Protein AF-A0A3R9XIN2-F1 (afdb_monomer_lite)

Secondary structure (DSSP, 8-state):
---HHHHHHHHHHHHHHHHHHHHHHHHHHHHHHHSS--GGGHHHHHHHHHHHHHHHHHH-HHHHHHHHHHHHHHHHHHHHHHHHHHHHHHHHT----HHHHHHHHHHHHHHHHHHHHHHHHHHHT--

Foldseek 3Di:
DPPPPVVVLLVVLVVLLVQLVVLLVVQVVCCVVVVDRDLCSCVSVLSNLLSVLSVCCVVPVPVSVVSPVVSLVVLLVSLCVQQVVQVVCVVVVHDHDPVSVVSNVVNVVVVVVVVVVVVVVVVVPPD

pLDDT: mean 79.27, std 11.67, range [38.69, 94.69]

Sequence (127 aa):
MAVTGEKRAPTHARLVLAVGAVGVLINVADWFVGGDPQPYHVFPLLLVLWGAADLLKAARPAAARAVRGVAGVLTVAAGLAVGVPAAVALVRGESVDWLDLVLGVLVVLYAASAAAALAARRRAARP

Radius of gyration: 17.71 Å; chains: 1; bounding box: 55×34×46 Å

Structure (mmCIF, N/CA/C/O backbone):
data_AF-A0A3R9XIN2-F1
#
_entry.id   AF-A0A3R9XIN2-F1
#
loop_
_atom_site.group_PDB
_atom_site.id
_atom_site.type_symbol
_atom_site.label_atom_id
_atom_site.label_alt_id
_atom_site.label_comp_id
_atom_site.label_asym_id
_atom_site.label_entity_id
_atom_site.label_seq_id
_atom_site.pdbx_PDB_ins_code
_atom_site.Cartn_x
_atom_site.Cartn_y
_atom_site.Cartn_z
_atom_site.occupancy
_atom_site.B_iso_or_equiv
_atom_site.auth_seq_id
_atom_site.auth_comp_id
_atom_site.auth_asym_id
_atom_site.auth_atom_id
_atom_site.pdbx_PDB_model_num
ATOM 1 N N . MET A 1 1 ? 25.516 -21.189 -16.315 1.00 38.69 1 MET A N 1
ATOM 2 C CA . MET A 1 1 ? 24.174 -21.520 -15.780 1.00 38.69 1 MET A CA 1
ATOM 3 C C . MET A 1 1 ? 23.563 -20.266 -15.157 1.00 38.69 1 MET A C 1
ATOM 5 O O . MET A 1 1 ? 23.914 -19.934 -14.038 1.00 38.69 1 MET A O 1
ATOM 9 N N . ALA A 1 2 ? 22.718 -19.528 -15.885 1.00 42.62 2 ALA A N 1
ATOM 10 C CA . ALA A 1 2 ? 22.103 -18.277 -15.406 1.00 42.62 2 ALA A CA 1
ATOM 11 C C . ALA A 1 2 ? 20.688 -18.070 -15.997 1.00 42.62 2 ALA A C 1
ATOM 13 O O . ALA A 1 2 ? 20.343 -16.988 -16.444 1.00 42.62 2 ALA A O 1
ATOM 14 N N . VAL A 1 3 ? 19.872 -19.131 -16.054 1.00 46.97 3 VAL A N 1
ATOM 15 C CA . VAL A 1 3 ? 18.549 -19.117 -16.731 1.00 46.97 3 V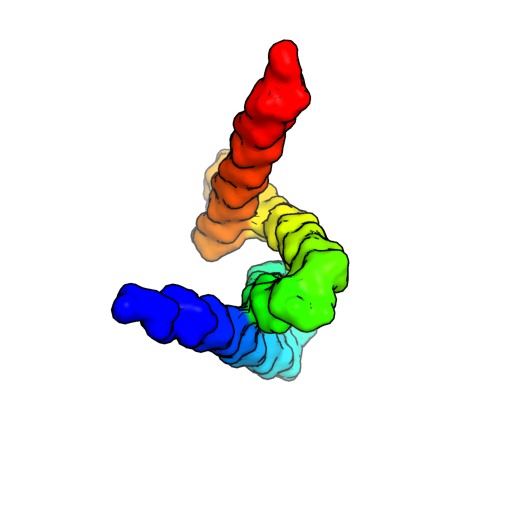AL A CA 1
ATOM 16 C C . VAL A 1 3 ? 17.369 -19.039 -15.740 1.00 46.97 3 VAL A C 1
ATOM 18 O O . VAL A 1 3 ? 16.214 -18.898 -16.136 1.00 46.97 3 VAL A O 1
ATOM 21 N N . THR A 1 4 ? 17.618 -19.090 -14.429 1.00 50.50 4 THR A N 1
ATOM 22 C CA . THR A 1 4 ? 16.559 -19.216 -13.407 1.00 50.50 4 THR A CA 1
ATOM 23 C C . THR A 1 4 ? 16.063 -17.889 -12.821 1.00 50.50 4 THR A C 1
ATOM 25 O O . THR A 1 4 ? 14.931 -17.833 -12.342 1.00 50.50 4 THR A O 1
ATOM 28 N N . GLY A 1 5 ? 16.854 -16.811 -12.873 1.00 44.75 5 GLY A N 1
ATOM 29 C CA . GLY A 1 5 ? 16.487 -15.515 -12.280 1.00 44.75 5 GLY A CA 1
ATOM 30 C C . GLY A 1 5 ? 15.515 -14.693 -13.131 1.00 44.75 5 GLY A C 1
ATOM 31 O O . GLY A 1 5 ? 14.541 -14.144 -12.622 1.00 44.75 5 GLY A O 1
ATOM 32 N N . GLU A 1 6 ? 15.735 -14.664 -14.444 1.00 46.69 6 GLU A N 1
ATOM 33 C CA . GLU A 1 6 ? 15.006 -13.784 -15.365 1.00 46.69 6 GLU A CA 1
ATOM 34 C C . GLU A 1 6 ? 13.597 -14.303 -15.696 1.00 46.69 6 GLU A C 1
ATOM 36 O O . GLU A 1 6 ? 12.664 -13.524 -15.874 1.00 46.69 6 GLU A O 1
ATOM 41 N N . LYS A 1 7 ? 13.398 -15.630 -15.659 1.00 48.34 7 LYS A N 1
ATOM 42 C CA . LYS A 1 7 ? 12.081 -16.267 -15.839 1.00 48.34 7 LYS A CA 1
ATOM 43 C C . LYS A 1 7 ? 11.185 -16.211 -14.594 1.00 48.34 7 LYS A C 1
ATOM 45 O O . LYS A 1 7 ? 9.974 -16.339 -14.730 1.00 48.34 7 LYS A O 1
ATOM 50 N N . ARG A 1 8 ? 11.734 -16.001 -13.388 1.00 57.06 8 ARG A N 1
ATOM 51 C CA . ARG A 1 8 ? 10.945 -15.935 -12.136 1.00 57.06 8 ARG A CA 1
ATOM 52 C C . ARG A 1 8 ? 10.206 -14.611 -11.950 1.00 57.06 8 ARG A C 1
ATOM 54 O O . ARG A 1 8 ? 9.077 -14.614 -11.465 1.00 57.06 8 ARG A O 1
ATOM 61 N N . ALA A 1 9 ? 10.819 -13.500 -12.351 1.00 57.00 9 ALA A N 1
ATOM 62 C CA . ALA A 1 9 ? 10.232 -12.166 -12.242 1.00 57.00 9 ALA A CA 1
ATOM 63 C C . ALA A 1 9 ? 8.871 -12.016 -12.965 1.00 57.00 9 ALA A C 1
ATOM 65 O O . ALA A 1 9 ? 7.925 -11.546 -12.330 1.00 57.00 9 ALA A O 1
ATOM 66 N N . PRO A 1 10 ? 8.700 -12.456 -14.231 1.00 62.31 10 PRO A N 1
ATOM 67 C CA . PRO A 1 10 ? 7.404 -12.371 -14.899 1.00 62.31 10 PRO A CA 1
ATOM 68 C C . PRO A 1 10 ? 6.368 -13.315 -14.280 1.00 62.31 10 PRO A C 1
ATOM 70 O O . PRO A 1 10 ? 5.190 -12.972 -14.251 1.00 62.31 10 PRO A O 1
ATOM 73 N N . THR A 1 11 ? 6.774 -14.473 -13.751 1.00 77.12 11 THR A N 1
ATOM 74 C CA . THR A 1 11 ? 5.851 -15.406 -13.085 1.00 77.12 11 THR A CA 1
ATOM 75 C C . THR A 1 11 ? 5.303 -14.824 -11.787 1.00 77.12 11 THR A C 1
ATOM 77 O O . THR A 1 11 ? 4.098 -14.878 -11.567 1.00 77.12 11 THR A O 1
ATOM 80 N N . HIS A 1 12 ? 6.149 -14.210 -10.956 1.00 76.94 12 HIS A N 1
ATOM 81 C CA . HIS A 1 12 ? 5.695 -13.553 -9.729 1.00 76.94 12 HIS A CA 1
ATOM 82 C C . HIS A 1 12 ? 4.761 -12.373 -10.026 1.00 76.94 12 HIS A C 1
ATOM 84 O O . HIS A 1 12 ? 3.678 -12.299 -9.454 1.00 76.94 12 HIS A O 1
ATOM 90 N N . ALA A 1 13 ? 5.124 -11.510 -10.979 1.00 75.12 13 ALA A N 1
ATOM 91 C CA . ALA A 1 13 ? 4.284 -10.385 -11.385 1.00 75.12 13 ALA A CA 1
ATOM 92 C C . ALA A 1 13 ? 2.910 -10.844 -11.902 1.00 75.12 13 ALA A C 1
ATOM 94 O O . ALA A 1 13 ? 1.890 -10.262 -11.546 1.00 75.12 13 ALA A O 1
ATOM 95 N N . ARG A 1 14 ? 2.867 -11.926 -12.691 1.00 78.31 14 ARG A N 1
ATOM 96 C CA . ARG A 1 14 ? 1.614 -12.532 -13.169 1.00 78.31 14 ARG A CA 1
ATOM 97 C C . ARG A 1 14 ? 0.774 -13.108 -12.033 1.00 78.31 14 ARG A C 1
ATOM 99 O O . ARG A 1 14 ? -0.437 -12.937 -12.058 1.00 78.31 14 ARG A O 1
ATOM 106 N N . LEU A 1 15 ? 1.396 -13.757 -11.048 1.00 79.12 15 LEU A N 1
ATOM 107 C CA . LEU A 1 15 ? 0.694 -14.276 -9.870 1.00 79.12 15 LEU A CA 1
ATOM 108 C C . LEU A 1 15 ? 0.092 -13.144 -9.034 1.00 79.12 15 LEU A C 1
ATOM 110 O O . LEU A 1 15 ? -1.087 -13.202 -8.707 1.00 79.12 15 LEU A O 1
ATOM 114 N N . VAL A 1 16 ? 0.864 -12.092 -8.747 1.00 76.88 16 VAL A N 1
ATOM 115 C CA . VAL A 1 16 ? 0.377 -10.904 -8.025 1.00 76.88 16 VAL A CA 1
ATOM 116 C C . VAL A 1 16 ? -0.791 -10.257 -8.772 1.00 76.88 16 VAL A C 1
ATOM 118 O O . VAL A 1 16 ? -1.800 -9.913 -8.162 1.00 76.88 16 VAL A O 1
ATOM 121 N N . LEU A 1 17 ? -0.687 -10.150 -10.098 1.00 77.69 17 LEU A N 1
ATOM 122 C CA . LEU A 1 17 ? -1.735 -9.579 -10.938 1.00 77.69 17 LEU A CA 1
ATOM 123 C C . LEU A 1 17 ? -2.992 -10.458 -10.964 1.00 77.69 17 LEU A C 1
ATOM 125 O O . LEU A 1 17 ? -4.093 -9.928 -10.876 1.00 77.69 17 LEU A O 1
ATOM 129 N N . ALA A 1 18 ? -2.843 -11.784 -11.016 1.00 76.81 18 ALA A N 1
ATOM 130 C CA . ALA A 1 18 ? -3.960 -12.724 -10.946 1.00 76.81 18 ALA A CA 1
ATOM 131 C C . ALA A 1 18 ? -4.676 -12.661 -9.588 1.00 76.81 18 ALA A C 1
ATOM 133 O O . ALA A 1 18 ? -5.897 -12.549 -9.554 1.00 76.81 18 ALA A O 1
ATOM 134 N N . VAL A 1 19 ? -3.932 -12.663 -8.477 1.00 81.81 19 VAL A N 1
ATOM 135 C CA . VAL A 1 19 ? -4.499 -12.534 -7.122 1.00 81.81 19 VAL A CA 1
ATOM 136 C C . VAL A 1 19 ? -5.216 -11.193 -6.960 1.00 81.81 19 VAL A C 1
ATOM 138 O O . VAL A 1 19 ? -6.349 -11.157 -6.483 1.00 81.81 19 VAL A O 1
ATOM 141 N N . GLY A 1 20 ? -4.597 -10.099 -7.413 1.00 73.19 20 GLY A N 1
ATOM 142 C CA . GLY A 1 20 ? -5.220 -8.777 -7.412 1.00 73.19 20 GLY A CA 1
ATOM 143 C C . GLY A 1 20 ? -6.498 -8.735 -8.251 1.00 73.19 20 GLY A C 1
ATOM 144 O O . GLY A 1 20 ? -7.516 -8.240 -7.782 1.00 73.19 20 GLY A O 1
ATOM 145 N N . ALA A 1 21 ? -6.484 -9.307 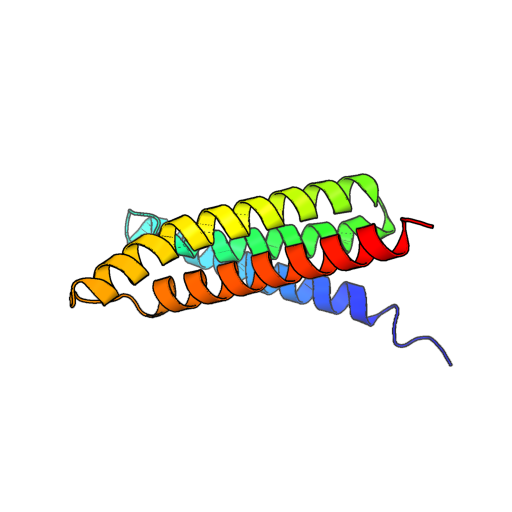-9.457 1.00 74.56 21 ALA A N 1
ATOM 146 C CA . ALA A 1 21 ? -7.649 -9.347 -10.338 1.00 74.56 21 ALA A CA 1
ATOM 147 C C . ALA A 1 21 ? -8.805 -10.166 -9.744 1.00 74.56 21 ALA A C 1
ATOM 149 O O . ALA A 1 21 ? -9.951 -9.727 -9.802 1.00 74.56 21 ALA A O 1
ATOM 150 N N . VAL A 1 22 ? -8.511 -11.314 -9.125 1.00 80.88 22 VAL A N 1
ATOM 151 C CA . VAL A 1 22 ? -9.512 -12.114 -8.401 1.00 80.88 22 VAL A CA 1
ATOM 152 C C . VAL A 1 22 ? -10.105 -11.312 -7.245 1.00 80.88 22 VAL A C 1
ATOM 154 O O . VAL A 1 22 ? -11.323 -11.253 -7.118 1.00 80.88 22 VAL A O 1
ATOM 157 N N . GLY A 1 23 ? -9.275 -10.635 -6.446 1.00 72.88 23 GLY A N 1
ATOM 158 C CA . GLY A 1 23 ? -9.769 -9.785 -5.363 1.00 72.88 23 GLY A CA 1
ATOM 159 C C . GLY A 1 23 ? -10.630 -8.619 -5.863 1.00 72.88 23 GLY A C 1
ATOM 160 O O . GLY A 1 23 ? -11.660 -8.333 -5.268 1.00 72.88 23 GLY A O 1
ATOM 161 N N . VAL A 1 24 ? -10.279 -7.990 -6.992 1.00 74.69 24 VAL A N 1
ATOM 162 C CA . VAL A 1 24 ? -11.119 -6.953 -7.622 1.00 74.69 24 VAL A CA 1
ATOM 163 C C . VAL A 1 24 ? -12.468 -7.527 -8.059 1.00 74.69 24 VAL A C 1
ATOM 165 O O . VAL A 1 24 ? -13.491 -6.900 -7.814 1.00 74.69 24 VAL A O 1
ATOM 168 N N . LEU A 1 25 ? -12.493 -8.717 -8.666 1.00 75.81 25 LEU A N 1
ATOM 169 C CA . LEU A 1 25 ? -13.740 -9.373 -9.075 1.00 75.81 25 LEU A CA 1
ATOM 170 C C . LEU A 1 25 ? -14.638 -9.701 -7.878 1.00 75.81 25 LEU A C 1
ATOM 172 O O . LEU A 1 25 ? -15.842 -9.467 -7.947 1.00 75.81 25 LEU A O 1
ATOM 176 N N . ILE A 1 26 ? -14.053 -10.191 -6.783 1.00 75.88 26 ILE A N 1
ATOM 177 C CA . ILE A 1 26 ? -14.775 -10.442 -5.530 1.00 75.88 26 ILE A CA 1
ATOM 178 C C . ILE A 1 26 ? -15.365 -9.136 -4.995 1.00 75.88 26 ILE A C 1
ATOM 180 O O . ILE A 1 26 ? -16.544 -9.105 -4.675 1.00 75.88 26 ILE A O 1
ATOM 184 N N . ASN A 1 27 ? -14.595 -8.047 -4.977 1.00 73.62 27 ASN A N 1
ATOM 185 C CA . ASN A 1 27 ? -15.072 -6.749 -4.491 1.00 73.62 27 ASN A CA 1
ATOM 186 C C . ASN A 1 27 ? -16.189 -6.162 -5.360 1.00 73.62 27 ASN A C 1
ATOM 188 O O . ASN A 1 27 ? -17.108 -5.540 -4.844 1.00 73.62 27 ASN A O 1
ATOM 192 N N . VAL A 1 28 ? -16.122 -6.351 -6.681 1.00 70.12 28 VAL A N 1
ATOM 193 C CA . VAL A 1 28 ? -17.204 -5.947 -7.588 1.00 70.12 28 VAL A CA 1
ATOM 194 C C . VAL A 1 28 ? -18.465 -6.755 -7.292 1.00 70.12 28 VAL A C 1
ATOM 196 O O . VAL A 1 28 ? -19.539 -6.173 -7.186 1.00 70.12 28 VAL A O 1
ATOM 199 N N . ALA A 1 29 ? -18.346 -8.075 -7.123 1.00 71.06 29 ALA A N 1
ATOM 200 C CA . ALA A 1 29 ? -19.478 -8.928 -6.770 1.00 71.06 29 ALA A CA 1
ATOM 201 C C . ALA A 1 29 ? -20.075 -8.555 -5.402 1.00 71.06 29 ALA A C 1
ATOM 203 O O . ALA A 1 29 ? -21.292 -8.456 -5.282 1.00 71.06 29 ALA A O 1
ATOM 204 N N . ASP A 1 30 ? -19.229 -8.293 -4.407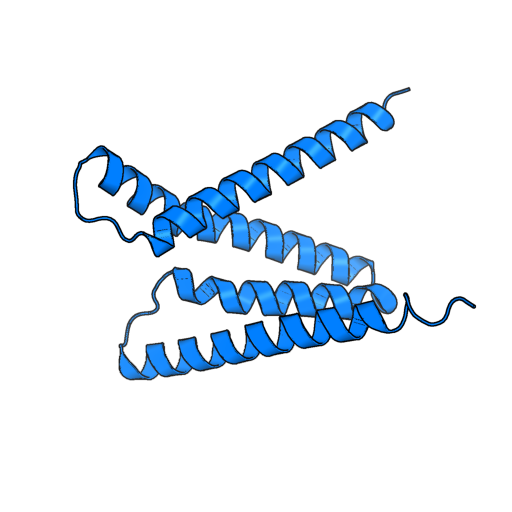 1.00 69.62 30 ASP A N 1
ATOM 205 C CA . ASP A 1 30 ? -19.648 -7.876 -3.069 1.00 69.62 30 ASP A CA 1
ATOM 206 C C . ASP A 1 30 ? -20.339 -6.509 -3.098 1.00 69.62 30 ASP A C 1
ATOM 208 O O . ASP A 1 30 ? -21.394 -6.342 -2.502 1.00 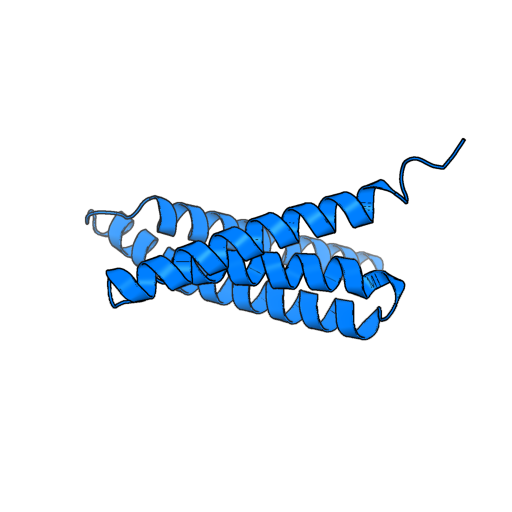69.62 30 ASP A O 1
ATOM 212 N N . TRP A 1 31 ? -19.851 -5.558 -3.899 1.00 66.75 31 TRP A N 1
ATOM 213 C CA . TRP A 1 31 ? -20.539 -4.283 -4.110 1.00 66.75 31 TRP A CA 1
ATOM 214 C C . TRP A 1 31 ? -21.929 -4.461 -4.741 1.00 66.75 31 TRP A C 1
ATOM 216 O O . TRP A 1 31 ? -22.890 -3.836 -4.294 1.00 66.75 31 TRP A O 1
ATOM 226 N N . PHE A 1 32 ? -22.068 -5.344 -5.736 1.00 70.69 32 PHE A N 1
ATOM 227 C CA . PHE A 1 32 ? -23.370 -5.648 -6.346 1.00 70.69 32 PHE A CA 1
ATOM 228 C C . PHE A 1 32 ? -24.365 -6.290 -5.367 1.00 70.69 32 PHE A C 1
ATOM 230 O O . PHE A 1 32 ? -25.571 -6.126 -5.547 1.00 70.69 32 PHE A O 1
ATOM 237 N N . VAL A 1 33 ? -23.883 -7.024 -4.359 1.00 73.75 33 VAL A N 1
ATOM 238 C CA . VAL A 1 33 ? -24.724 -7.741 -3.385 1.00 73.75 33 VAL A CA 1
ATOM 239 C C . VAL A 1 33 ? -24.993 -6.904 -2.129 1.00 73.75 33 VAL A C 1
ATOM 241 O O . VAL A 1 33 ? -26.120 -6.882 -1.640 1.00 73.75 33 VAL A O 1
ATOM 244 N N . GLY A 1 34 ? -23.970 -6.229 -1.606 1.00 63.91 34 GLY A N 1
ATOM 245 C CA . GLY A 1 34 ? -23.973 -5.512 -0.329 1.00 63.91 34 GLY A CA 1
ATOM 246 C C . GLY A 1 34 ? -24.185 -3.999 -0.429 1.00 63.91 34 GLY A C 1
ATOM 247 O O . GLY A 1 34 ? -24.484 -3.370 0.579 1.00 63.91 34 GLY A O 1
ATOM 248 N N . GLY A 1 35 ? -24.071 -3.402 -1.620 1.00 61.25 35 GLY A N 1
ATOM 249 C CA . GLY A 1 35 ? -24.420 -2.001 -1.884 1.00 61.25 35 GLY A CA 1
ATOM 250 C C . GLY A 1 35 ? -23.373 -0.956 -1.482 1.00 61.25 35 GLY A C 1
ATOM 251 O O . GLY A 1 35 ? -23.304 0.077 -2.147 1.00 61.25 35 GLY A O 1
ATOM 252 N N . ASP A 1 36 ? -22.512 -1.233 -0.496 1.00 61.28 36 ASP A N 1
ATOM 253 C CA . ASP A 1 36 ? -21.494 -0.287 -0.021 1.00 61.28 36 ASP A CA 1
ATOM 254 C C . ASP A 1 36 ? -20.062 -0.845 -0.106 1.00 61.28 36 ASP A C 1
ATOM 256 O O . ASP A 1 36 ? -19.754 -1.873 0.503 1.00 61.28 36 ASP A O 1
ATOM 260 N N . PRO A 1 37 ? -19.148 -0.169 -0.827 1.00 60.78 37 PRO A N 1
ATOM 261 C CA . PRO A 1 37 ? -17.756 -0.578 -0.885 1.00 60.78 37 PRO A CA 1
ATOM 262 C C . PRO A 1 37 ? -17.055 -0.297 0.449 1.00 60.78 37 PRO A C 1
ATOM 264 O O . PRO A 1 37 ? -16.814 0.852 0.821 1.00 60.78 37 PRO A O 1
ATOM 267 N N . GLN A 1 38 ? -16.650 -1.358 1.143 1.00 70.00 38 GLN A N 1
ATOM 268 C CA . GLN A 1 38 ? -15.754 -1.264 2.286 1.00 70.00 38 GLN A CA 1
ATOM 269 C C . GLN A 1 38 ? -14.338 -0.818 1.879 1.00 70.00 38 GLN A C 1
ATOM 271 O O . GLN A 1 38 ? -13.822 -1.184 0.815 1.00 70.00 38 GLN A O 1
ATOM 276 N N . PRO A 1 39 ? -13.659 -0.029 2.723 1.00 65.19 39 PRO A N 1
ATOM 277 C CA . PRO A 1 39 ? -12.399 0.602 2.349 1.00 65.19 39 PRO A CA 1
ATOM 278 C C . PRO A 1 39 ? -11.239 -0.389 2.125 1.00 65.19 39 PRO A C 1
ATOM 280 O O . PRO A 1 39 ? -10.327 -0.087 1.350 1.00 65.19 39 PRO A O 1
ATOM 283 N N . TYR A 1 40 ? -11.288 -1.611 2.672 1.00 67.06 40 TYR A N 1
ATOM 284 C CA . TYR A 1 40 ? -10.306 -2.656 2.348 1.00 67.06 40 TYR A CA 1
ATOM 285 C C . TYR A 1 40 ? -10.433 -3.217 0.916 1.00 67.06 40 TYR A C 1
ATOM 287 O O . TYR A 1 40 ? -9.490 -3.830 0.403 1.00 67.06 40 TYR A O 1
ATOM 295 N N . HIS A 1 41 ? -11.533 -2.964 0.199 1.00 73.12 41 HIS A N 1
ATOM 296 C CA . HIS A 1 41 ? -11.676 -3.394 -1.197 1.00 73.12 41 HIS A CA 1
ATOM 297 C C . HIS A 1 41 ? -10.718 -2.679 -2.164 1.00 73.12 41 HIS A C 1
ATOM 299 O O . HIS A 1 41 ? -10.570 -3.078 -3.322 1.00 73.12 41 HIS A O 1
ATOM 305 N N . VAL A 1 42 ? -10.017 -1.635 -1.721 1.00 73.56 42 VAL A N 1
ATOM 306 C CA . VAL A 1 42 ? -9.011 -0.968 -2.553 1.00 73.56 42 VAL A CA 1
ATOM 307 C C . VAL A 1 42 ? -7.704 -1.775 -2.648 1.00 73.56 42 VAL A C 1
ATOM 309 O O . VAL A 1 42 ? -6.961 -1.631 -3.619 1.00 73.56 42 VAL A O 1
ATOM 312 N N . PHE A 1 43 ? -7.418 -2.674 -1.697 1.00 72.50 43 PHE A N 1
ATOM 313 C CA . PHE A 1 43 ? -6.147 -3.413 -1.648 1.00 72.50 43 PHE A CA 1
ATOM 314 C C . PHE A 1 43 ? -5.904 -4.348 -2.846 1.00 72.50 43 PHE A C 1
ATOM 316 O O . PHE A 1 43 ? -4.789 -4.349 -3.376 1.00 72.50 43 PHE A O 1
ATOM 323 N N . PRO A 1 44 ? -6.903 -5.083 -3.366 1.00 79.06 44 PRO A N 1
ATOM 324 C CA . PRO A 1 44 ? -6.730 -5.856 -4.595 1.00 79.06 44 PRO A CA 1
ATOM 325 C C . PRO A 1 44 ? -6.374 -5.008 -5.820 1.00 79.06 44 PRO A C 1
ATOM 327 O O . PRO A 1 44 ? -5.523 -5.406 -6.617 1.00 79.06 44 PRO A O 1
ATOM 330 N N . LEU A 1 45 ? -6.940 -3.802 -5.940 1.00 78.00 45 LEU A N 1
ATOM 331 C CA . LEU A 1 45 ? -6.598 -2.868 -7.018 1.00 78.00 45 LEU A CA 1
ATOM 332 C C . LEU A 1 45 ? -5.126 -2.429 -6.932 1.00 78.00 45 LEU A C 1
ATOM 334 O O . LEU A 1 45 ? -4.441 -2.310 -7.950 1.00 78.00 45 LEU A O 1
ATOM 338 N N . LEU A 1 46 ? -4.612 -2.250 -5.714 1.00 81.69 46 LEU A N 1
ATOM 339 C CA . LEU A 1 46 ? -3.203 -1.932 -5.475 1.00 81.69 46 LEU A CA 1
ATOM 340 C C . LEU A 1 46 ? -2.276 -3.078 -5.899 1.00 81.69 46 LEU A C 1
ATOM 342 O O . LEU A 1 46 ? -1.224 -2.816 -6.486 1.00 81.69 46 LEU A O 1
ATOM 346 N N . LEU A 1 47 ? -2.672 -4.337 -5.683 1.00 80.25 47 LEU A N 1
ATOM 347 C CA . LEU A 1 47 ? -1.922 -5.501 -6.174 1.00 80.25 47 LEU A CA 1
ATOM 348 C C . LEU A 1 47 ? -1.875 -5.536 -7.706 1.00 80.25 47 LEU A C 1
ATOM 350 O O . LEU A 1 47 ? -0.814 -5.787 -8.279 1.00 80.25 47 LEU A O 1
ATOM 354 N N . VAL A 1 48 ? -2.986 -5.214 -8.377 1.00 84.25 48 VAL A N 1
ATOM 355 C CA . VAL A 1 48 ? -3.023 -5.099 -9.845 1.00 84.25 48 VAL A CA 1
ATOM 356 C C . VAL A 1 48 ? -2.062 -4.014 -10.332 1.00 84.25 48 VAL A C 1
ATOM 358 O O . VAL A 1 48 ? -1.275 -4.264 -11.245 1.00 84.25 48 VAL A O 1
ATOM 361 N N . LEU A 1 49 ? -2.065 -2.834 -9.704 1.00 81.75 49 LEU A N 1
ATOM 362 C CA . LEU A 1 49 ? -1.148 -1.737 -10.040 1.00 81.75 49 LEU A CA 1
ATOM 363 C C . LEU A 1 49 ? 0.325 -2.137 -9.859 1.00 81.75 49 LEU A C 1
ATOM 365 O O . LEU A 1 49 ? 1.157 -1.840 -10.720 1.00 81.75 49 LEU A O 1
ATOM 369 N N . TRP A 1 50 ? 0.651 -2.853 -8.782 1.00 81.81 50 TRP A N 1
ATOM 370 C CA . TRP A 1 50 ? 2.000 -3.374 -8.543 1.00 81.81 50 TRP A CA 1
ATOM 371 C C . TRP A 1 50 ? 2.418 -4.417 -9.584 1.00 81.81 50 TRP A C 1
ATOM 373 O O . TRP A 1 50 ? 3.493 -4.294 -10.174 1.00 81.81 50 TRP A O 1
ATOM 383 N N . GLY A 1 51 ? 1.557 -5.395 -9.876 1.00 81.00 51 GLY A N 1
ATOM 384 C CA . GLY A 1 51 ? 1.811 -6.390 -10.920 1.00 81.00 51 GLY A CA 1
ATOM 385 C C . GLY A 1 51 ? 1.982 -5.749 -12.302 1.00 81.00 51 GLY A C 1
ATOM 386 O O . GLY A 1 51 ? 2.889 -6.111 -13.054 1.00 81.00 51 GLY A O 1
ATOM 387 N N . ALA A 1 52 ? 1.165 -4.745 -12.627 1.00 81.00 52 ALA A N 1
ATOM 388 C CA . ALA A 1 52 ? 1.257 -4.007 -13.883 1.00 81.00 52 ALA A CA 1
ATOM 389 C C . ALA A 1 52 ? 2.579 -3.234 -13.992 1.00 81.00 52 ALA A C 1
ATOM 391 O O . ALA A 1 52 ? 3.237 -3.280 -15.034 1.00 81.00 52 ALA A O 1
ATOM 392 N N . ALA A 1 53 ? 3.010 -2.568 -12.917 1.00 83.56 53 ALA A N 1
ATOM 393 C CA . ALA A 1 53 ? 4.299 -1.883 -12.877 1.00 83.56 53 ALA A CA 1
ATOM 394 C C . ALA A 1 53 ? 5.479 -2.846 -13.083 1.00 83.56 53 ALA A C 1
ATOM 396 O O . ALA A 1 53 ? 6.448 -2.501 -13.764 1.00 83.56 53 ALA A O 1
ATOM 397 N N . ASP A 1 54 ? 5.398 -4.055 -12.527 1.00 85.25 54 ASP A N 1
ATOM 398 C CA . ASP A 1 54 ? 6.426 -5.082 -12.684 1.00 8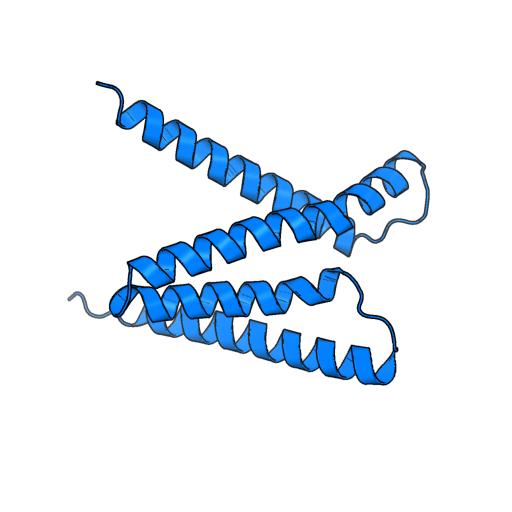5.25 54 ASP A CA 1
ATOM 399 C C . ASP A 1 54 ? 6.531 -5.569 -14.131 1.00 85.25 54 ASP A C 1
ATOM 401 O O . ASP A 1 54 ? 7.640 -5.662 -14.663 1.00 85.25 54 ASP A O 1
ATOM 405 N N . LEU A 1 55 ? 5.396 -5.792 -14.799 1.00 82.81 55 LEU A N 1
ATOM 406 C CA . LEU A 1 55 ? 5.355 -6.166 -16.216 1.00 82.81 55 LEU A CA 1
ATOM 407 C C . LEU A 1 55 ? 5.832 -5.029 -17.134 1.00 82.81 55 LEU A C 1
ATOM 409 O O . LEU A 1 55 ? 6.551 -5.268 -18.103 1.00 82.81 55 LEU A O 1
ATOM 413 N N . LEU A 1 56 ? 5.491 -3.780 -16.806 1.00 84.94 56 LEU A N 1
ATOM 414 C CA . LEU A 1 56 ? 5.930 -2.593 -17.545 1.00 84.94 56 LEU A CA 1
ATOM 415 C C . LEU A 1 56 ? 7.432 -2.324 -17.405 1.00 84.94 56 LEU A C 1
ATOM 417 O O . LEU A 1 56 ? 8.001 -1.634 -18.249 1.00 84.94 56 LEU A O 1
ATOM 421 N N . LYS A 1 57 ? 8.094 -2.845 -16.365 1.00 82.88 57 LYS A N 1
ATOM 422 C CA . LYS A 1 57 ? 9.480 -2.494 -16.017 1.00 82.88 57 LYS A CA 1
ATOM 423 C C . LYS A 1 57 ? 10.473 -2.732 -17.159 1.00 82.88 57 LYS A C 1
ATOM 425 O O . LYS A 1 57 ? 11.391 -1.931 -17.315 1.00 82.88 57 LYS A O 1
ATOM 430 N N . ALA A 1 58 ? 10.287 -3.802 -17.935 1.00 79.69 58 ALA A N 1
ATOM 431 C CA . ALA A 1 58 ? 11.176 -4.163 -19.041 1.00 79.69 58 ALA A CA 1
ATOM 432 C C . ALA A 1 58 ? 10.951 -3.300 -20.295 1.00 79.69 58 ALA A C 1
ATOM 434 O O . ALA A 1 58 ? 11.911 -2.895 -20.939 1.00 79.69 58 ALA A O 1
ATOM 435 N N . ALA A 1 59 ? 9.693 -2.988 -20.624 1.00 84.75 59 ALA A N 1
ATOM 436 C CA . ALA A 1 59 ? 9.340 -2.284 -21.859 1.00 84.75 59 ALA A CA 1
ATOM 437 C C . ALA A 1 59 ? 9.273 -0.755 -21.699 1.00 84.75 59 ALA A C 1
ATOM 439 O O . ALA A 1 59 ? 9.593 -0.011 -22.622 1.00 84.75 59 ALA A O 1
ATOM 440 N N . ARG A 1 60 ? 8.813 -0.266 -20.541 1.00 86.75 60 ARG A N 1
ATOM 441 C CA . ARG A 1 60 ? 8.566 1.157 -20.260 1.00 86.75 60 ARG A CA 1
ATOM 442 C C . ARG A 1 60 ? 8.964 1.504 -18.818 1.00 86.75 60 ARG A C 1
ATOM 444 O O . ARG A 1 60 ? 8.096 1.703 -17.963 1.00 86.75 60 ARG A O 1
ATOM 451 N N . PRO A 1 61 ? 10.270 1.636 -18.522 1.00 85.94 61 PRO A N 1
ATOM 452 C CA . PRO A 1 61 ? 10.764 1.811 -17.155 1.00 85.94 61 PRO A CA 1
ATOM 453 C C . PRO A 1 61 ? 10.290 3.111 -16.488 1.00 85.94 61 PRO A C 1
ATOM 455 O O . PRO A 1 61 ? 10.071 3.129 -15.278 1.00 85.94 61 PRO A O 1
ATOM 458 N N . ALA A 1 62 ? 10.099 4.194 -17.252 1.00 86.62 62 ALA A N 1
ATOM 459 C CA . ALA A 1 62 ? 9.563 5.450 -16.723 1.00 86.62 62 ALA A CA 1
ATOM 460 C C . ALA A 1 62 ? 8.096 5.303 -16.280 1.00 86.62 62 ALA A C 1
ATOM 462 O O . ALA A 1 62 ? 7.754 5.666 -15.156 1.00 86.62 62 ALA A O 1
ATOM 463 N N . ALA A 1 63 ? 7.257 4.683 -17.119 1.00 81.94 63 ALA A N 1
ATOM 464 C CA . ALA A 1 63 ? 5.862 4.397 -16.786 1.00 81.94 63 ALA A CA 1
ATOM 465 C C . ALA A 1 63 ? 5.757 3.435 -15.592 1.00 81.94 63 ALA A C 1
ATOM 467 O O . ALA A 1 63 ? 4.997 3.688 -14.666 1.00 81.94 63 ALA A O 1
ATOM 468 N N . ALA A 1 64 ? 6.586 2.388 -15.551 1.00 84.94 64 ALA A N 1
ATOM 469 C CA . ALA A 1 64 ? 6.644 1.458 -14.425 1.00 84.94 64 ALA A CA 1
ATOM 470 C C . ALA A 1 64 ? 6.965 2.154 -13.090 1.00 84.94 64 ALA A C 1
ATOM 472 O O . ALA A 1 64 ? 6.382 1.817 -12.061 1.00 84.94 64 ALA A O 1
ATOM 473 N N . ARG A 1 65 ? 7.877 3.138 -13.088 1.00 85.81 65 ARG A N 1
ATOM 474 C CA . ARG A 1 65 ? 8.169 3.942 -11.888 1.00 85.81 65 ARG A CA 1
ATOM 475 C C . ARG A 1 65 ? 6.984 4.810 -11.482 1.00 85.81 65 ARG A C 1
ATOM 477 O O . ARG A 1 65 ? 6.681 4.858 -10.296 1.00 85.81 65 ARG A O 1
ATOM 484 N N . ALA A 1 66 ? 6.325 5.460 -12.441 1.00 84.38 66 ALA A N 1
ATOM 485 C CA . ALA A 1 66 ? 5.148 6.279 -12.167 1.00 84.38 66 ALA A CA 1
ATOM 486 C C . ALA A 1 66 ? 4.017 5.439 -11.556 1.00 84.38 66 ALA A C 1
ATOM 488 O O . ALA A 1 66 ? 3.512 5.787 -10.493 1.00 84.38 66 ALA A O 1
ATOM 489 N N . VAL A 1 67 ? 3.699 4.285 -12.155 1.00 85.50 67 VAL A N 1
ATOM 490 C CA . VAL A 1 67 ? 2.668 3.364 -11.648 1.00 85.50 67 VAL A CA 1
ATOM 491 C C . VAL A 1 67 ? 3.011 2.869 -10.242 1.00 85.50 67 VAL A C 1
ATOM 493 O O . VAL A 1 67 ? 2.150 2.894 -9.372 1.00 85.50 67 VAL A O 1
ATOM 496 N N . ARG A 1 68 ? 4.270 2.497 -9.970 1.00 85.69 68 ARG A N 1
ATOM 497 C CA . ARG A 1 68 ? 4.708 2.128 -8.609 1.00 85.69 68 ARG A CA 1
ATOM 498 C C . ARG A 1 68 ? 4.586 3.271 -7.610 1.00 85.69 68 ARG A C 1
ATOM 500 O O . ARG A 1 68 ? 4.211 3.027 -6.469 1.00 85.69 68 ARG A O 1
ATOM 507 N N . GLY A 1 69 ? 4.919 4.494 -8.019 1.00 84.56 69 GLY A N 1
ATOM 508 C CA . GLY A 1 69 ? 4.769 5.679 -7.177 1.00 84.56 69 GLY A CA 1
ATOM 509 C C . GLY A 1 69 ? 3.308 5.908 -6.801 1.00 84.56 69 GLY A C 1
ATOM 510 O O . GLY A 1 69 ? 2.994 6.018 -5.620 1.00 84.56 69 GLY A O 1
ATOM 511 N N . VAL A 1 70 ? 2.417 5.890 -7.794 1.00 85.44 70 VAL A N 1
ATOM 512 C CA . VAL A 1 70 ? 0.966 6.012 -7.591 1.00 85.44 70 VAL A CA 1
ATOM 513 C C . VAL A 1 70 ? 0.445 4.890 -6.696 1.00 85.44 70 VAL A C 1
ATOM 515 O O . VAL A 1 70 ? -0.240 5.169 -5.718 1.00 85.44 70 VAL A O 1
ATOM 518 N N . ALA A 1 71 ? 0.821 3.638 -6.971 1.00 84.06 71 ALA A N 1
ATOM 519 C CA . ALA A 1 71 ? 0.429 2.495 -6.156 1.00 84.06 71 ALA A CA 1
ATOM 520 C C . ALA A 1 71 ? 0.871 2.668 -4.697 1.00 84.06 71 ALA A C 1
ATOM 522 O O . ALA A 1 71 ? 0.058 2.503 -3.800 1.00 84.06 71 ALA A O 1
ATOM 523 N N . GLY A 1 72 ? 2.122 3.073 -4.456 1.00 84.31 72 GLY A N 1
ATOM 524 C CA . GLY A 1 72 ? 2.634 3.320 -3.107 1.00 84.31 72 GLY A CA 1
ATOM 525 C C . GLY A 1 72 ? 1.877 4.427 -2.367 1.00 84.31 72 GLY A C 1
ATOM 526 O O . GLY A 1 72 ? 1.527 4.248 -1.204 1.00 84.31 72 GLY A O 1
ATOM 527 N N . VAL A 1 73 ? 1.574 5.546 -3.035 1.00 85.62 73 VAL A N 1
ATOM 528 C CA . VAL A 1 73 ? 0.787 6.644 -2.442 1.00 85.62 73 VAL A CA 1
ATOM 529 C C . VAL A 1 73 ? -0.621 6.177 -2.087 1.00 85.62 73 VAL A C 1
ATOM 531 O O . VAL A 1 73 ? -1.080 6.416 -0.972 1.00 85.62 73 VAL A O 1
ATOM 534 N N . LEU A 1 74 ? -1.289 5.475 -3.004 1.00 84.06 74 LEU A N 1
ATOM 535 C CA . LEU A 1 74 ? -2.633 4.955 -2.772 1.00 84.06 74 LEU A CA 1
ATOM 536 C C . LEU A 1 74 ? -2.652 3.898 -1.659 1.00 84.06 74 LEU A C 1
ATOM 538 O O . LEU A 1 74 ? -3.573 3.906 -0.851 1.00 84.06 74 LEU A O 1
ATOM 542 N N . THR A 1 75 ? -1.624 3.047 -1.552 1.00 85.44 75 THR A N 1
ATOM 543 C CA . THR A 1 75 ? -1.466 2.112 -0.425 1.00 85.44 75 THR A CA 1
ATOM 544 C C . THR A 1 75 ? -1.388 2.848 0.906 1.00 85.44 75 THR A C 1
ATOM 546 O O . THR A 1 75 ? -2.072 2.464 1.852 1.00 85.44 75 THR A O 1
ATOM 549 N N . VAL A 1 76 ? -0.586 3.913 0.985 1.00 84.81 76 VAL A N 1
ATOM 550 C CA . VAL A 1 76 ? -0.458 4.699 2.219 1.00 84.81 76 VAL A CA 1
ATOM 551 C C . VAL A 1 76 ? -1.771 5.391 2.570 1.00 84.81 76 VAL A C 1
ATOM 553 O O . VAL A 1 76 ? -2.218 5.299 3.710 1.00 84.81 76 VAL A O 1
ATOM 556 N N . ALA A 1 77 ? -2.415 6.036 1.596 1.00 84.06 77 ALA A N 1
ATOM 557 C CA . ALA A 1 77 ? -3.692 6.711 1.806 1.00 84.06 77 ALA A CA 1
ATOM 558 C C . ALA A 1 77 ? -4.783 5.736 2.280 1.00 84.06 77 ALA A C 1
ATOM 560 O O . ALA A 1 77 ? -5.451 6.005 3.275 1.00 84.06 77 ALA A O 1
ATOM 561 N N . ALA A 1 78 ? -4.911 4.585 1.617 1.00 81.56 78 ALA A N 1
ATOM 562 C CA . ALA A 1 78 ? -5.874 3.548 1.970 1.00 81.56 78 ALA A CA 1
ATOM 563 C C . ALA A 1 78 ? -5.635 2.982 3.373 1.00 81.56 78 ALA A C 1
ATOM 565 O O . ALA A 1 78 ? -6.556 2.931 4.181 1.00 81.56 78 ALA A O 1
ATOM 566 N N . GLY A 1 79 ? -4.392 2.600 3.687 1.00 84.25 79 GLY A N 1
ATOM 567 C CA . GLY A 1 79 ? -4.059 2.043 4.997 1.00 84.25 79 GLY A CA 1
ATOM 568 C C . GLY A 1 79 ? -4.263 3.022 6.143 1.00 84.25 79 GLY A C 1
ATOM 569 O O . GLY A 1 79 ? -4.687 2.610 7.215 1.00 84.25 79 GLY A O 1
ATOM 570 N N . LEU A 1 80 ? -4.008 4.316 5.932 1.00 82.88 80 LEU A N 1
ATOM 571 C CA . LEU A 1 80 ? -4.315 5.336 6.935 1.00 82.88 80 LEU A CA 1
ATOM 572 C C . LEU A 1 80 ? -5.824 5.541 7.094 1.00 82.88 80 LEU A C 1
ATOM 574 O O . LEU A 1 80 ? -6.292 5.676 8.222 1.00 82.88 80 LEU A O 1
ATOM 578 N N . ALA A 1 81 ? -6.580 5.532 5.993 1.00 83.38 81 ALA A N 1
ATOM 579 C CA . ALA A 1 81 ? -8.030 5.708 6.020 1.00 83.38 81 ALA A CA 1
ATOM 580 C C . ALA A 1 81 ? -8.746 4.610 6.824 1.00 83.38 81 ALA A C 1
ATOM 582 O O . ALA A 1 81 ? -9.710 4.923 7.514 1.00 83.38 81 ALA A O 1
ATOM 583 N N . VAL A 1 82 ? -8.257 3.364 6.782 1.00 84.06 82 VAL A N 1
ATOM 584 C CA . VAL A 1 82 ? -8.804 2.250 7.587 1.00 84.06 82 VAL A CA 1
ATOM 585 C C . VAL A 1 82 ? -8.139 2.110 8.954 1.00 84.06 82 VAL A C 1
ATOM 587 O O . VAL A 1 82 ? -8.798 1.915 9.972 1.00 84.06 82 VAL A O 1
ATOM 590 N N . GLY A 1 83 ? -6.819 2.277 9.007 1.00 84.62 83 GLY A N 1
ATOM 591 C CA . GLY A 1 83 ? -6.028 2.019 10.203 1.00 84.62 83 GLY A CA 1
ATOM 592 C C . GLY A 1 83 ? -6.213 3.059 11.300 1.00 84.62 83 GLY A C 1
ATOM 593 O O . GLY A 1 83 ? -6.187 2.709 12.478 1.00 84.62 83 GLY A O 1
ATOM 594 N N . VAL A 1 84 ? -6.404 4.336 10.944 1.00 86.44 84 VAL A N 1
ATOM 595 C CA . VAL A 1 84 ? -6.586 5.406 11.938 1.00 86.44 84 VAL A CA 1
ATOM 596 C C . VAL A 1 84 ? -7.900 5.230 12.708 1.00 86.44 84 VAL A C 1
ATOM 598 O O . VAL A 1 84 ? -7.834 5.211 13.938 1.00 86.44 84 VAL A O 1
ATOM 601 N N . PRO A 1 85 ? -9.069 5.038 12.062 1.00 86.88 85 PRO A N 1
ATOM 602 C CA . PRO A 1 85 ? -10.305 4.722 12.778 1.00 86.88 85 PRO A CA 1
ATOM 603 C C . PRO A 1 85 ? -10.186 3.480 13.665 1.00 86.88 85 PRO A C 1
ATOM 605 O O . PRO A 1 85 ? -10.567 3.538 14.833 1.00 86.88 85 PRO A O 1
ATOM 608 N N . ALA A 1 86 ? -9.587 2.395 13.161 1.00 86.75 86 ALA A N 1
ATOM 609 C CA . ALA A 1 86 ? -9.415 1.160 13.926 1.00 86.75 86 ALA A CA 1
ATOM 610 C C . ALA A 1 86 ? -8.512 1.350 15.161 1.00 86.75 86 ALA A C 1
ATOM 612 O O . ALA A 1 86 ? -8.813 0.848 16.245 1.00 86.75 86 ALA A O 1
ATOM 613 N N . ALA A 1 87 ? -7.432 2.127 15.037 1.00 84.94 87 ALA A N 1
ATOM 614 C CA . ALA A 1 87 ? -6.566 2.471 16.163 1.00 84.94 87 ALA A CA 1
ATOM 615 C C . ALA A 1 87 ? -7.276 3.369 17.189 1.00 84.94 87 ALA A C 1
ATOM 617 O O . ALA A 1 87 ? -7.093 3.193 18.393 1.00 84.94 87 ALA A O 1
ATOM 618 N N . VAL A 1 88 ? -8.107 4.313 16.735 1.00 90.25 88 VAL A N 1
ATOM 619 C CA . VAL A 1 88 ? -8.916 5.162 17.622 1.00 90.25 88 VAL A CA 1
ATOM 620 C C . VAL A 1 88 ? -9.939 4.324 18.388 1.00 90.25 88 VAL A C 1
ATOM 622 O O . VAL A 1 88 ? -10.046 4.487 19.603 1.00 90.25 88 VAL A O 1
ATOM 625 N N . ALA A 1 89 ? -10.634 3.405 17.714 1.00 89.75 89 ALA A N 1
ATOM 626 C CA . ALA A 1 89 ? -11.572 2.477 18.344 1.00 89.75 89 ALA A CA 1
ATOM 627 C C . ALA A 1 89 ? -10.878 1.628 19.422 1.00 89.75 89 ALA A C 1
ATOM 629 O O . ALA A 1 89 ? -11.374 1.525 20.544 1.00 89.75 89 ALA A O 1
ATOM 630 N N . LEU A 1 90 ? -9.674 1.118 19.129 1.00 91.31 90 LEU A N 1
ATOM 631 C CA . LEU A 1 90 ? -8.869 0.355 20.086 1.00 91.31 90 LEU A CA 1
ATOM 632 C C . LEU A 1 90 ? -8.532 1.171 21.342 1.00 91.31 90 LEU 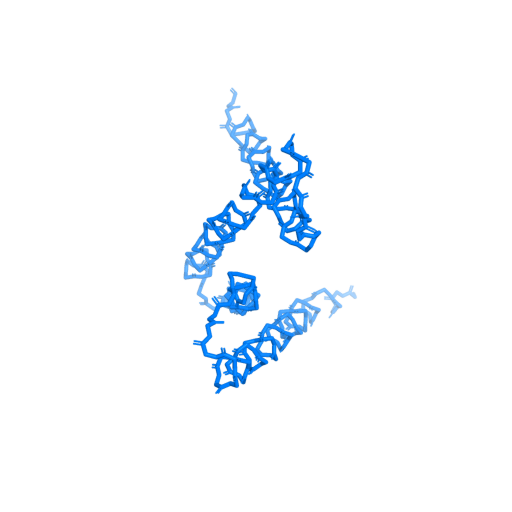A C 1
ATOM 634 O O . LEU A 1 90 ? -8.685 0.677 22.456 1.00 91.31 90 LEU A O 1
ATOM 638 N N . VAL A 1 91 ? -8.102 2.427 21.178 1.00 94.69 91 VAL A N 1
ATOM 639 C CA . VAL A 1 91 ? -7.767 3.319 22.305 1.00 94.69 91 VAL A CA 1
ATOM 640 C C . VAL A 1 91 ? -9.002 3.665 23.141 1.00 94.69 91 VAL A C 1
ATOM 642 O O . VAL A 1 91 ? -8.894 3.838 24.354 1.00 94.69 91 VAL A O 1
ATOM 645 N N . ARG A 1 92 ? -10.177 3.752 22.513 1.00 93.44 92 ARG A N 1
ATOM 646 C CA . ARG A 1 92 ? -11.454 4.027 23.187 1.00 93.44 92 ARG A CA 1
ATOM 647 C C . ARG A 1 92 ? -12.079 2.799 23.853 1.00 93.44 92 ARG A C 1
ATOM 649 O O . ARG A 1 92 ? -13.058 2.956 24.576 1.00 93.44 92 ARG A O 1
ATOM 656 N N . GLY A 1 93 ? -11.527 1.604 23.636 1.00 93.12 93 GLY A N 1
ATOM 657 C CA . GLY A 1 93 ? -12.117 0.351 24.112 1.00 93.12 93 GLY A CA 1
ATOM 658 C C . GLY A 1 93 ? -13.407 -0.033 23.377 1.00 93.12 93 GLY A C 1
ATOM 659 O O . GLY A 1 93 ? -14.227 -0.767 23.923 1.00 93.12 93 GLY A O 1
ATOM 660 N N . GLU A 1 94 ? -13.605 0.483 22.163 1.00 93.69 94 GLU A N 1
ATOM 661 C CA . GLU A 1 94 ? -14.729 0.137 21.293 1.00 93.69 94 GLU A CA 1
ATOM 662 C C . GLU A 1 94 ? -14.460 -1.193 20.561 1.00 93.69 94 GLU A C 1
ATOM 664 O O . GLU A 1 94 ? -13.363 -1.754 20.619 1.00 93.69 94 GLU A O 1
ATOM 669 N N . SER A 1 95 ? -15.463 -1.723 19.857 1.00 89.12 95 SER A N 1
ATOM 670 C CA . SER A 1 95 ? -15.269 -2.882 18.982 1.00 89.12 95 SER A CA 1
ATOM 671 C C . SER A 1 95 ? -14.295 -2.538 17.853 1.00 89.12 95 SER A C 1
ATOM 673 O O . SER A 1 95 ? -14.521 -1.582 17.112 1.00 89.12 95 SER A O 1
ATOM 675 N N . VAL A 1 96 ? -13.237 -3.335 17.707 1.00 87.75 96 VAL A N 1
ATOM 676 C CA . VAL A 1 96 ? -12.187 -3.123 16.704 1.00 87.75 96 VAL A CA 1
ATOM 677 C C . VAL A 1 96 ? -12.345 -4.114 15.564 1.00 87.75 96 VAL A C 1
ATOM 679 O O . VAL A 1 96 ? -12.407 -5.323 15.795 1.00 87.75 96 VAL A O 1
ATOM 682 N N . ASP A 1 97 ? -12.326 -3.605 14.334 1.00 87.56 97 ASP A N 1
ATOM 683 C CA . ASP A 1 97 ? -12.044 -4.441 13.175 1.00 87.56 97 ASP A CA 1
ATOM 684 C C . ASP A 1 97 ? -10.534 -4.724 13.118 1.00 87.56 97 ASP A C 1
ATOM 686 O O . ASP A 1 97 ? -9.702 -3.856 12.826 1.00 87.56 97 ASP A O 1
ATOM 690 N N . TRP A 1 98 ? -10.168 -5.960 13.459 1.00 86.44 98 TRP A N 1
ATOM 691 C CA . TRP A 1 98 ? -8.777 -6.398 13.492 1.00 86.44 98 TRP A CA 1
ATOM 692 C C . TRP A 1 98 ? -8.116 -6.377 12.113 1.00 86.44 98 TRP A C 1
ATOM 694 O O . TRP A 1 98 ? -6.901 -6.182 12.043 1.00 86.44 98 TRP A O 1
ATOM 704 N N . LEU A 1 99 ? -8.875 -6.559 11.027 1.00 84.81 99 LEU A N 1
ATOM 705 C CA . LEU A 1 99 ? -8.334 -6.514 9.672 1.00 84.81 99 LEU A CA 1
ATOM 706 C C . LEU A 1 99 ? -7.860 -5.097 9.345 1.00 84.81 99 LEU A C 1
ATOM 708 O O . LEU A 1 99 ? -6.717 -4.919 8.922 1.00 84.81 99 LEU A O 1
ATOM 712 N N . ASP A 1 100 ? -8.696 -4.099 9.617 1.00 84.25 100 ASP A N 1
ATOM 713 C CA . ASP A 1 100 ? -8.377 -2.691 9.376 1.00 84.25 100 ASP A CA 1
ATOM 714 C C . ASP A 1 100 ? -7.195 -2.218 10.227 1.00 84.25 100 ASP A C 1
ATOM 716 O O . ASP A 1 100 ? -6.300 -1.522 9.731 1.00 84.25 100 ASP A O 1
ATOM 720 N N . LEU A 1 101 ? -7.125 -2.660 11.488 1.00 86.38 101 LEU A N 1
ATOM 721 C CA . LEU A 1 101 ? -5.990 -2.364 12.359 1.00 86.38 101 LEU A CA 1
ATOM 722 C C . LEU A 1 101 ? -4.688 -2.976 11.819 1.00 86.38 101 LEU A C 1
ATOM 724 O O . LEU A 1 101 ? -3.669 -2.287 11.729 1.00 86.38 101 LEU A O 1
ATOM 728 N N . VAL A 1 102 ? -4.709 -4.259 11.443 1.00 88.69 102 VAL A N 1
ATOM 729 C CA . VAL A 1 102 ? -3.534 -4.953 10.894 1.00 88.69 102 VAL A CA 1
ATOM 730 C C . VAL A 1 102 ? -3.091 -4.308 9.582 1.00 88.69 102 VAL A C 1
ATOM 732 O O . VAL A 1 102 ? -1.897 -4.061 9.400 1.00 88.69 102 VAL A O 1
ATOM 735 N N . LEU A 1 103 ? -4.026 -3.974 8.690 1.00 83.56 103 LEU A N 1
ATOM 736 C CA . LEU A 1 103 ? -3.739 -3.257 7.446 1.00 83.56 103 LEU A CA 1
ATOM 737 C C . LEU A 1 103 ? -3.088 -1.899 7.726 1.00 83.56 103 LEU A C 1
ATOM 739 O O . LEU A 1 103 ? -2.063 -1.575 7.122 1.00 83.56 103 LEU A O 1
ATOM 743 N N . GLY A 1 104 ? -3.620 -1.143 8.688 1.00 86.00 104 GLY A N 1
ATOM 744 C CA . GLY A 1 104 ? -3.038 0.114 9.149 1.00 86.00 104 GLY A CA 1
ATOM 745 C C . GLY A 1 104 ? -1.590 -0.039 9.614 1.00 86.00 104 GLY A C 1
ATOM 746 O O . GLY A 1 104 ? -0.700 0.673 9.141 1.00 86.00 104 GLY A O 1
ATOM 747 N N . VAL A 1 105 ? -1.329 -1.010 10.492 1.00 90.62 105 VAL A N 1
ATOM 748 C CA . VAL A 1 105 ? 0.018 -1.298 11.011 1.00 90.62 105 VAL A CA 1
ATOM 749 C C . VAL A 1 105 ? 0.979 -1.674 9.883 1.00 90.62 105 VAL A C 1
ATOM 751 O O . VAL A 1 105 ? 2.083 -1.131 9.806 1.00 90.62 105 VAL A O 1
ATOM 754 N N . LEU A 1 106 ? 0.568 -2.561 8.973 1.00 89.94 106 LEU A N 1
ATOM 755 C CA . LEU A 1 106 ? 1.391 -2.969 7.832 1.00 89.94 106 LEU A CA 1
ATOM 756 C C . LEU A 1 106 ? 1.744 -1.783 6.929 1.00 89.94 106 LEU A C 1
ATOM 758 O O . LEU A 1 106 ? 2.884 -1.673 6.474 1.00 89.94 106 LEU A O 1
ATOM 762 N N . VAL A 1 107 ? 0.801 -0.867 6.705 1.00 88.25 107 VAL A N 1
ATOM 763 C CA . VAL A 1 107 ? 1.043 0.341 5.911 1.00 88.25 107 VAL A CA 1
ATOM 764 C C . VAL A 1 107 ? 2.016 1.299 6.600 1.00 88.25 107 VAL A C 1
ATOM 766 O O . VAL A 1 107 ? 2.910 1.832 5.936 1.00 88.25 107 VAL A O 1
ATOM 769 N N . VAL A 1 108 ? 1.924 1.473 7.921 1.00 89.12 108 VAL A N 1
ATOM 770 C CA . VAL A 1 108 ? 2.900 2.268 8.686 1.00 89.12 108 VAL A CA 1
ATOM 771 C C . VAL A 1 108 ? 4.301 1.660 8.580 1.00 89.12 108 VAL A C 1
ATOM 773 O O . VAL A 1 108 ? 5.264 2.378 8.298 1.00 89.12 108 VAL A O 1
ATOM 776 N N . LEU A 1 109 ? 4.428 0.337 8.735 1.00 89.69 109 LEU A N 1
ATOM 777 C CA . LEU A 1 109 ? 5.706 -0.368 8.587 1.00 89.69 109 LEU A CA 1
ATOM 778 C C . LEU A 1 109 ? 6.281 -0.215 7.174 1.00 89.69 109 LEU A C 1
ATOM 780 O O . LEU A 1 109 ? 7.472 0.068 7.010 1.00 89.69 109 LEU A O 1
ATOM 784 N N . TYR A 1 110 ? 5.437 -0.341 6.150 1.00 87.00 110 TYR A N 1
ATOM 785 C CA . TYR A 1 110 ? 5.826 -0.104 4.764 1.00 87.00 110 TYR A CA 1
ATOM 786 C C . TYR A 1 110 ? 6.372 1.319 4.573 1.00 87.00 110 TYR A C 1
ATOM 788 O O . TYR A 1 110 ? 7.492 1.483 4.081 1.00 87.00 110 TYR A O 1
ATOM 796 N N . ALA A 1 111 ? 5.641 2.343 5.024 1.00 86.62 111 ALA A N 1
ATOM 797 C CA . ALA A 1 111 ? 6.054 3.741 4.908 1.00 86.62 111 ALA A CA 1
ATOM 798 C C . ALA A 1 111 ? 7.375 4.017 5.646 1.00 86.62 111 ALA A C 1
ATOM 800 O O . ALA A 1 111 ? 8.273 4.658 5.093 1.00 86.62 111 ALA A O 1
ATOM 801 N N . ALA A 1 112 ? 7.536 3.472 6.855 1.00 87.88 112 ALA A N 1
ATOM 802 C CA . ALA A 1 112 ? 8.764 3.586 7.635 1.00 87.88 112 ALA A CA 1
ATOM 803 C C . ALA A 1 112 ? 9.960 2.944 6.911 1.00 87.88 112 ALA A C 1
ATOM 805 O O . ALA A 1 112 ? 11.025 3.557 6.802 1.00 87.88 112 ALA A O 1
ATOM 806 N N . SER A 1 113 ? 9.778 1.746 6.345 1.00 90.38 113 SER A N 1
ATOM 807 C CA . SER A 1 113 ? 10.826 1.058 5.581 1.00 90.38 113 SER A CA 1
ATOM 808 C C . SER A 1 113 ? 11.221 1.824 4.313 1.00 90.38 113 SER A C 1
ATOM 810 O O . SER A 1 113 ? 12.410 1.958 4.008 1.00 90.38 113 SER A O 1
ATOM 812 N N . ALA A 1 114 ? 10.246 2.406 3.607 1.00 85.94 114 ALA A N 1
ATOM 813 C CA . ALA A 1 114 ? 10.487 3.219 2.422 1.00 85.94 114 ALA A CA 1
ATOM 814 C C . ALA A 1 114 ? 11.247 4.509 2.771 1.00 85.94 114 ALA A C 1
ATOM 816 O O . ALA A 1 114 ? 12.208 4.869 2.084 1.00 85.94 114 ALA A O 1
ATOM 817 N N . ALA A 1 115 ? 10.871 5.171 3.868 1.00 86.94 115 ALA A N 1
ATOM 818 C CA . ALA A 1 115 ? 11.561 6.354 4.370 1.00 86.94 115 ALA A CA 1
ATOM 819 C C . ALA A 1 115 ? 13.007 6.037 4.788 1.00 86.94 115 ALA A C 1
ATOM 821 O O . ALA A 1 115 ? 13.928 6.769 4.417 1.00 86.94 115 ALA A O 1
ATOM 822 N N . ALA A 1 116 ? 13.230 4.920 5.487 1.00 89.50 116 ALA A N 1
ATOM 823 C CA . ALA A 1 116 ? 14.563 4.460 5.869 1.00 89.50 116 ALA A CA 1
ATOM 824 C C . ALA A 1 116 ? 15.437 4.162 4.640 1.00 89.50 116 ALA A C 1
ATOM 826 O O . ALA A 1 116 ? 16.578 4.623 4.559 1.00 89.50 116 ALA A O 1
ATOM 827 N N . ALA A 1 117 ? 14.890 3.465 3.639 1.00 88.62 117 ALA A N 1
ATOM 828 C CA . ALA A 1 117 ? 15.586 3.185 2.387 1.00 88.62 117 ALA A CA 1
ATOM 829 C C . ALA A 1 117 ? 15.936 4.472 1.620 1.00 88.62 117 ALA A C 1
ATOM 831 O O . ALA A 1 117 ? 17.036 4.594 1.073 1.00 88.62 117 ALA A O 1
ATOM 832 N N . LEU A 1 118 ? 15.031 5.455 1.594 1.00 88.69 118 LEU A N 1
ATOM 833 C CA . LEU A 1 118 ? 15.287 6.760 0.988 1.00 88.69 118 LEU A CA 1
ATOM 834 C C . LEU A 1 118 ? 16.386 7.524 1.736 1.00 88.69 118 LEU A C 1
ATOM 836 O O . LEU A 1 118 ? 17.284 8.082 1.103 1.00 88.69 118 LEU A O 1
ATOM 840 N N . ALA A 1 119 ? 16.346 7.529 3.069 1.00 89.62 119 ALA A N 1
ATOM 841 C CA . ALA A 1 119 ? 17.361 8.165 3.900 1.00 89.62 119 ALA A CA 1
ATOM 842 C C . ALA A 1 119 ? 18.743 7.529 3.687 1.00 89.62 119 ALA A C 1
ATOM 844 O O . ALA A 1 119 ? 19.722 8.251 3.497 1.00 89.62 119 ALA A O 1
ATOM 845 N N . ALA A 1 120 ? 18.821 6.196 3.637 1.00 91.94 120 ALA A N 1
ATOM 846 C CA . ALA A 1 120 ? 20.057 5.468 3.357 1.00 91.94 120 ALA A CA 1
ATOM 847 C C . ALA A 1 120 ? 20.644 5.839 1.985 1.00 91.94 120 ALA A C 1
ATOM 849 O O . ALA A 1 120 ? 21.827 6.157 1.884 1.00 91.94 120 ALA A O 1
ATOM 850 N N . ARG A 1 121 ? 19.808 5.900 0.938 1.00 90.44 121 ARG A N 1
ATOM 851 C CA . ARG A 1 121 ? 20.233 6.321 -0.411 1.00 90.44 121 ARG A CA 1
ATOM 852 C C . ARG A 1 121 ? 20.734 7.761 -0.444 1.00 90.44 121 ARG A C 1
ATOM 854 O O . ARG A 1 121 ? 21.737 8.039 -1.088 1.00 90.44 121 ARG A O 1
ATOM 861 N N . ARG A 1 122 ? 20.055 8.678 0.254 1.00 89.62 122 ARG A N 1
ATOM 862 C CA . ARG A 1 122 ? 20.474 10.086 0.340 1.00 89.62 122 ARG A CA 1
ATOM 863 C C . ARG A 1 122 ? 21.796 10.255 1.083 1.00 89.62 122 ARG A C 1
ATOM 865 O O . ARG A 1 122 ? 22.576 11.114 0.697 1.00 89.62 122 ARG A O 1
ATOM 872 N N . ARG A 1 123 ? 22.047 9.453 2.124 1.00 88.31 123 ARG A N 1
ATOM 873 C CA . ARG A 1 123 ? 23.335 9.444 2.837 1.00 88.31 123 ARG A CA 1
ATOM 874 C C . ARG A 1 123 ? 24.461 8.937 1.942 1.00 88.31 123 ARG A C 1
ATOM 876 O O . ARG A 1 123 ? 25.483 9.591 1.873 1.00 88.31 123 ARG A O 1
ATOM 883 N N . ALA A 1 124 ? 24.243 7.844 1.211 1.00 86.62 124 ALA A N 1
ATOM 884 C CA . ALA A 1 124 ? 25.239 7.301 0.284 1.00 86.62 124 ALA A CA 1
ATOM 885 C C . ALA A 1 124 ? 25.538 8.224 -0.917 1.00 86.62 124 ALA A C 1
ATOM 887 O O . ALA A 1 124 ? 26.591 8.110 -1.530 1.00 86.62 124 ALA A O 1
ATOM 888 N N . ALA A 1 125 ? 24.608 9.115 -1.270 1.00 81.69 125 ALA A N 1
ATOM 889 C CA . ALA A 1 125 ? 24.768 10.085 -2.353 1.00 81.69 125 ALA A CA 1
ATOM 890 C C . ALA A 1 125 ? 25.387 11.423 -1.907 1.00 81.69 125 ALA A C 1
ATOM 892 O O . ALA A 1 125 ? 25.636 12.282 -2.752 1.00 81.69 125 ALA A O 1
ATOM 893 N N . ARG A 1 126 ? 25.591 11.632 -0.599 1.00 67.88 126 ARG A N 1
ATOM 894 C CA . ARG A 1 126 ? 26.347 12.774 -0.079 1.00 67.88 126 ARG A CA 1
ATOM 895 C C . ARG A 1 126 ? 27.814 12.335 0.061 1.00 67.88 126 ARG A C 1
ATOM 897 O O . ARG A 1 126 ? 28.035 11.381 0.805 1.00 67.88 126 ARG A O 1
ATOM 904 N N . PRO A 1 127 ? 28.755 12.948 -0.681 1.00 55.53 127 PRO A N 1
ATOM 905 C CA . PRO A 1 127 ? 30.182 12.655 -0.556 1.00 55.53 127 PRO A CA 1
ATOM 906 C C . PRO A 1 127 ? 30.726 13.053 0.819 1.00 55.53 127 PRO A C 1
ATOM 908 O O . PRO A 1 127 ? 30.153 13.984 1.436 1.00 55.53 127 PRO A O 1
#